Protein AF-A0A7Y1UTN3-F1 (afdb_monomer_lite)

Structure (mmCIF, N/CA/C/O backbone):
data_AF-A0A7Y1UTN3-F1
#
_entry.id   AF-A0A7Y1UTN3-F1
#
loop_
_atom_site.group_PDB
_atom_site.id
_atom_site.type_symbol
_atom_site.label_atom_id
_atom_site.label_alt_id
_atom_site.label_comp_id
_atom_site.label_asym_id
_atom_site.label_entity_id
_atom_site.label_seq_id
_atom_site.pdbx_PDB_ins_code
_atom_site.Cartn_x
_atom_site.Cartn_y
_atom_site.Cartn_z
_atom_site.occupancy
_atom_site.B_iso_or_equiv
_atom_site.auth_seq_id
_atom_site.auth_comp_id
_atom_site.auth_asym_id
_atom_site.auth_atom_id
_atom_site.pdbx_PDB_model_num
ATOM 1 N N . MET A 1 1 ? -15.215 -10.730 13.801 1.00 70.44 1 MET A N 1
ATOM 2 C CA . MET A 1 1 ? -13.842 -10.948 13.269 1.00 70.44 1 MET A CA 1
ATOM 3 C C . MET A 1 1 ? -13.742 -11.908 12.070 1.00 70.44 1 MET A C 1
ATOM 5 O O . MET A 1 1 ? -12.825 -11.735 11.275 1.00 70.44 1 MET A O 1
ATOM 9 N N . ARG A 1 2 ? -14.644 -12.888 11.881 1.00 82.31 2 ARG A N 1
ATOM 10 C CA . ARG A 1 2 ? -14.572 -13.862 10.765 1.00 82.31 2 ARG A CA 1
ATOM 11 C C . ARG A 1 2 ? -14.615 -13.210 9.370 1.00 82.31 2 ARG A C 1
ATOM 13 O O . ARG A 1 2 ? -13.798 -13.558 8.529 1.00 82.31 2 ARG A O 1
ATOM 20 N N . LEU A 1 3 ? -15.478 -12.208 9.169 1.00 85.25 3 LEU A N 1
ATOM 21 C CA . LEU A 1 3 ? -15.631 -11.502 7.887 1.00 85.25 3 LEU A CA 1
ATOM 22 C C . LEU A 1 3 ? -14.352 -10.770 7.440 1.00 85.25 3 LEU A C 1
ATOM 24 O O . LEU A 1 3 ? -13.923 -10.927 6.303 1.00 85.25 3 LEU A O 1
ATOM 28 N N . ALA A 1 4 ? -13.690 -10.048 8.350 1.00 83.69 4 ALA A N 1
ATOM 29 C CA . ALA A 1 4 ? -12.435 -9.350 8.055 1.00 83.69 4 ALA A CA 1
ATOM 30 C C . ALA A 1 4 ? -11.300 -10.319 7.677 1.00 83.69 4 ALA A C 1
ATOM 32 O O . ALA A 1 4 ? -10.485 -10.022 6.806 1.00 83.69 4 ALA A O 1
ATOM 33 N N . ARG A 1 5 ? -11.256 -11.503 8.308 1.00 86.38 5 ARG A N 1
ATOM 34 C CA . ARG A 1 5 ? -10.284 -12.549 7.961 1.00 86.38 5 ARG A CA 1
ATOM 35 C C . ARG A 1 5 ? -10.567 -13.129 6.575 1.00 86.38 5 ARG A C 1
ATOM 37 O O . ARG A 1 5 ? -9.631 -13.268 5.800 1.00 86.38 5 ARG A O 1
ATOM 44 N N . VAL A 1 6 ? -11.829 -13.433 6.268 1.00 90.50 6 VAL A N 1
ATOM 45 C CA . VAL A 1 6 ? -12.231 -13.956 4.951 1.00 90.50 6 VAL A CA 1
ATOM 46 C C . VAL A 1 6 ? -11.917 -12.940 3.857 1.00 90.50 6 VAL A C 1
ATOM 48 O O . VAL A 1 6 ? -11.192 -13.283 2.938 1.00 90.50 6 VAL A O 1
ATOM 51 N N . SER A 1 7 ? -12.346 -11.682 4.008 1.00 88.75 7 SER A N 1
ATOM 52 C CA . SER A 1 7 ? -12.046 -10.606 3.051 1.00 88.75 7 SER A CA 1
ATOM 53 C C . SER A 1 7 ? -10.543 -10.476 2.785 1.00 88.75 7 SER A C 1
ATOM 55 O O . SER A 1 7 ? -10.122 -10.454 1.632 1.00 88.75 7 SER A O 1
ATOM 57 N N . ARG A 1 8 ? -9.717 -10.482 3.839 1.00 90.88 8 ARG A N 1
ATOM 58 C CA . ARG A 1 8 ? -8.258 -10.415 3.701 1.00 90.88 8 ARG A CA 1
ATOM 59 C C . ARG A 1 8 ? -7.687 -11.613 2.942 1.00 90.88 8 ARG A C 1
ATOM 61 O O . ARG A 1 8 ? -6.848 -11.422 2.071 1.00 90.88 8 ARG A O 1
ATOM 68 N N . LEU A 1 9 ? -8.128 -12.828 3.264 1.00 93.69 9 LEU A N 1
ATOM 69 C CA . LEU A 1 9 ? -7.685 -14.037 2.565 1.00 93.69 9 LEU A CA 1
ATOM 70 C C . LEU A 1 9 ? -8.131 -14.041 1.103 1.00 93.69 9 LEU A C 1
ATOM 72 O O . LEU A 1 9 ? -7.347 -14.433 0.248 1.00 93.69 9 LEU A O 1
ATOM 76 N N . THR A 1 10 ? -9.342 -13.566 0.808 1.00 94.19 10 THR A N 1
ATOM 77 C CA . THR A 1 10 ? -9.838 -13.429 -0.564 1.00 94.19 10 THR A CA 1
ATOM 78 C C . THR A 1 10 ? -8.975 -12.457 -1.358 1.00 94.19 10 THR A C 1
ATOM 80 O O . THR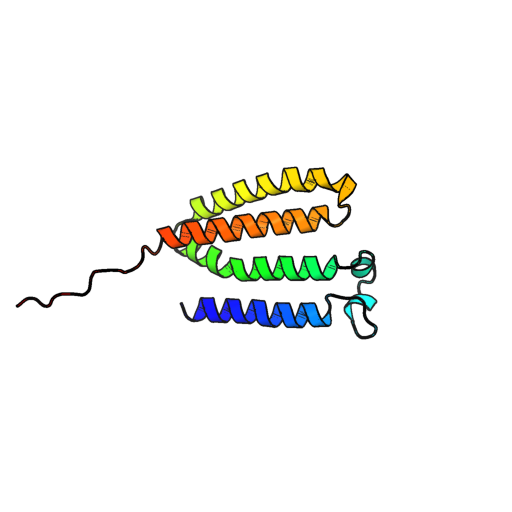 A 1 10 ? -8.533 -12.823 -2.437 1.00 94.19 10 THR A O 1
ATOM 83 N N . VAL A 1 11 ? -8.678 -11.271 -0.812 1.00 93.88 11 VAL A N 1
ATOM 84 C CA . VAL A 1 11 ? -7.826 -10.266 -1.476 1.00 93.88 11 VAL A CA 1
ATOM 85 C C . VAL A 1 11 ? -6.405 -10.785 -1.694 1.00 93.88 11 VAL A C 1
ATOM 87 O O . VAL A 1 11 ? -5.852 -10.605 -2.774 1.00 93.88 11 VAL A O 1
ATOM 90 N N . ILE A 1 12 ? -5.811 -11.449 -0.697 1.00 94.12 12 ILE A N 1
ATOM 91 C CA . ILE A 1 12 ? -4.473 -12.041 -0.846 1.00 94.12 12 ILE A CA 1
ATOM 92 C C . ILE A 1 12 ? -4.504 -13.152 -1.895 1.00 94.12 12 ILE A C 1
ATOM 94 O O . ILE A 1 12 ? -3.654 -13.177 -2.774 1.00 94.12 12 ILE A O 1
ATOM 98 N N . GLY A 1 13 ? -5.475 -14.063 -1.817 1.00 96.06 13 GLY A N 1
ATOM 99 C CA . GLY A 1 13 ? -5.580 -15.199 -2.726 1.00 96.06 13 GLY A CA 1
ATOM 100 C C . GLY A 1 13 ? -5.783 -14.760 -4.173 1.00 96.06 13 GLY A C 1
ATOM 101 O O . GLY A 1 13 ? -5.026 -15.177 -5.046 1.00 96.06 13 GLY A O 1
ATOM 102 N N . SER A 1 14 ? -6.749 -13.873 -4.426 1.00 96.12 14 SER A N 1
ATOM 103 C CA . SER A 1 14 ? -6.977 -13.326 -5.767 1.00 96.12 14 SER A CA 1
ATOM 104 C C . SER A 1 14 ? -5.789 -12.498 -6.247 1.00 96.12 14 SER A C 1
ATOM 106 O O . SER A 1 14 ? -5.394 -12.624 -7.400 1.00 96.12 14 SER A O 1
ATOM 108 N N . GLY A 1 15 ? -5.175 -11.714 -5.362 1.00 95.31 15 GLY A N 1
ATOM 109 C CA . GLY A 1 15 ? -3.990 -10.918 -5.656 1.00 95.31 15 GLY A CA 1
ATOM 110 C C . GLY A 1 15 ? -2.776 -11.753 -6.053 1.00 95.31 15 GLY A C 1
ATOM 111 O O . GLY A 1 15 ? -2.125 -11.443 -7.042 1.00 95.31 15 GLY A O 1
ATOM 112 N N . VAL A 1 16 ? -2.491 -12.833 -5.320 1.00 95.69 16 VAL A N 1
ATOM 113 C CA . VAL A 1 16 ? -1.386 -13.759 -5.617 1.00 95.69 16 VAL A CA 1
ATOM 114 C C . VAL A 1 16 ? -1.636 -14.498 -6.926 1.00 95.69 16 VAL A C 1
ATOM 116 O O . VAL A 1 16 ? -0.728 -14.582 -7.747 1.00 95.69 16 VAL A O 1
ATOM 119 N N . LEU A 1 17 ? -2.858 -14.992 -7.149 1.00 95.94 17 LEU A N 1
ATOM 120 C CA . LEU A 1 17 ? -3.221 -15.643 -8.411 1.00 95.94 17 LEU A CA 1
ATOM 121 C C . LEU A 1 17 ? -3.097 -14.675 -9.591 1.00 95.94 17 LEU A C 1
ATOM 123 O O . LEU A 1 17 ? -2.534 -15.035 -10.622 1.00 95.94 17 LEU A O 1
ATOM 127 N N . PHE A 1 18 ? -3.569 -13.437 -9.426 1.00 95.75 18 PHE A N 1
ATOM 128 C CA . PHE A 1 18 ? -3.456 -12.409 -10.451 1.00 95.75 18 PHE A CA 1
ATOM 129 C C . PHE A 1 18 ? -1.994 -12.047 -10.718 1.00 95.75 18 PHE A C 1
ATOM 131 O O . PHE A 1 18 ? -1.583 -12.051 -11.867 1.00 95.75 18 PHE A O 1
ATOM 138 N N . LEU A 1 19 ? -1.183 -11.830 -9.680 1.00 94.94 19 LEU A N 1
ATOM 139 C CA . LEU A 1 19 ? 0.248 -11.543 -9.810 1.00 94.94 19 LEU A CA 1
ATOM 140 C C . LEU A 1 19 ? 1.010 -12.688 -10.485 1.00 94.94 19 LEU A C 1
ATOM 142 O O . LEU A 1 19 ? 1.864 -12.431 -11.326 1.00 94.94 19 LEU A O 1
ATOM 146 N N . ALA A 1 20 ? 0.704 -13.943 -10.155 1.00 93.69 20 ALA A N 1
ATOM 147 C CA . ALA A 1 20 ? 1.320 -15.094 -10.809 1.00 93.69 20 ALA A CA 1
ATOM 148 C C . ALA A 1 20 ? 0.962 -15.163 -12.303 1.00 93.69 20 ALA A C 1
ATOM 150 O O . ALA A 1 20 ? 1.795 -15.553 -13.115 1.00 93.69 20 ALA A O 1
ATOM 151 N N . TRP A 1 21 ? -0.260 -14.760 -12.664 1.00 94.56 21 TRP A N 1
ATOM 152 C CA . TRP A 1 21 ? -0.736 -14.787 -14.045 1.00 94.56 21 TRP A CA 1
ATOM 153 C C . TRP A 1 21 ? -0.255 -13.591 -14.876 1.00 94.56 21 TRP A C 1
ATOM 155 O O . TRP A 1 21 ? 0.144 -13.764 -16.022 1.00 94.56 21 TRP A O 1
ATOM 165 N N . THR A 1 22 ? -0.296 -12.376 -14.326 1.00 95.25 22 THR A N 1
ATOM 166 C CA . THR A 1 22 ? -0.073 -11.123 -15.070 1.00 95.25 22 THR A CA 1
ATOM 167 C C . THR A 1 22 ? 1.162 -10.346 -14.628 1.00 95.25 22 THR A C 1
ATOM 169 O O . THR A 1 22 ? 1.515 -9.363 -15.262 1.00 95.25 22 THR A O 1
ATOM 172 N N . GLY A 1 23 ? 1.849 -10.744 -13.557 1.00 91.88 23 GLY A N 1
ATOM 173 C CA . GLY A 1 23 ? 2.946 -9.954 -12.989 1.00 91.88 23 GLY A CA 1
ATOM 174 C C . GLY A 1 23 ? 4.193 -9.864 -13.871 1.00 91.88 23 GLY A C 1
ATOM 175 O O . GLY A 1 23 ? 4.975 -8.926 -13.716 1.00 91.88 23 GLY A O 1
ATOM 176 N N . PHE A 1 24 ? 4.371 -10.812 -14.793 1.00 92.69 24 PHE A N 1
ATOM 177 C CA . PHE A 1 24 ? 5.566 -10.951 -15.622 1.00 92.69 24 PHE A CA 1
ATOM 178 C C . PHE A 1 24 ? 5.218 -11.006 -17.106 1.00 92.69 24 PHE A C 1
ATOM 180 O O . PHE A 1 24 ? 4.114 -11.404 -17.484 1.00 92.69 24 PHE A O 1
ATOM 187 N N . ASP A 1 25 ? 6.179 -10.628 -17.941 1.00 91.81 25 ASP A N 1
ATOM 188 C CA . ASP A 1 25 ? 6.066 -10.782 -19.385 1.00 91.81 25 ASP A CA 1
ATOM 189 C C . ASP A 1 25 ? 6.355 -12.238 -19.772 1.00 91.81 25 ASP A C 1
ATOM 191 O O . ASP A 1 25 ? 7.474 -12.735 -19.631 1.00 91.81 25 ASP A O 1
ATOM 195 N N . TRP A 1 26 ? 5.314 -12.954 -20.187 1.00 91.75 26 TRP A N 1
ATOM 196 C CA . TRP A 1 26 ? 5.403 -14.320 -20.689 1.00 91.75 26 TRP A CA 1
ATOM 197 C C . TRP A 1 26 ? 4.356 -14.528 -21.783 1.00 91.75 26 TRP A C 1
ATOM 199 O O . TRP A 1 26 ? 3.324 -13.859 -21.814 1.00 91.75 26 TRP A O 1
ATOM 209 N N . ALA A 1 27 ? 4.603 -15.488 -22.676 1.00 90.88 27 ALA A N 1
ATOM 210 C CA . ALA A 1 27 ? 3.882 -15.609 -23.946 1.00 90.88 27 ALA A CA 1
ATOM 211 C C . ALA A 1 27 ? 2.346 -15.719 -23.832 1.00 90.88 27 ALA A C 1
ATOM 213 O O . ALA A 1 27 ? 1.640 -15.277 -24.734 1.00 90.88 27 ALA A O 1
ATOM 214 N N . GLY A 1 28 ? 1.819 -16.293 -22.747 1.00 91.81 28 GLY A N 1
ATOM 215 C CA . GLY A 1 28 ? 0.376 -16.433 -22.523 1.00 91.81 28 GLY A CA 1
ATOM 216 C C . GLY A 1 28 ? -0.233 -15.380 -21.594 1.00 91.81 28 GLY A C 1
ATOM 217 O O . GLY A 1 28 ? -1.399 -15.521 -21.226 1.00 91.81 28 GLY A O 1
ATOM 218 N N . ASN A 1 29 ? 0.508 -14.336 -21.212 1.00 92.94 29 ASN A N 1
ATOM 219 C CA . ASN A 1 29 ? -0.040 -13.219 -20.451 1.00 92.94 29 ASN A CA 1
ATOM 220 C C . ASN A 1 29 ? -0.874 -12.311 -21.375 1.00 92.94 29 ASN A C 1
ATOM 222 O O . ASN A 1 29 ? -0.294 -11.556 -22.156 1.00 92.94 29 ASN A O 1
ATOM 226 N N . PRO A 1 30 ? -2.216 -12.283 -21.270 1.00 92.31 30 PRO A N 1
ATOM 227 C CA . PRO A 1 30 ? -3.035 -11.433 -22.136 1.00 92.31 30 PRO A CA 1
ATOM 228 C C . PRO A 1 30 ? -2.765 -9.938 -21.915 1.00 92.31 30 PRO A C 1
ATOM 230 O O . PRO A 1 30 ? -2.922 -9.132 -22.830 1.00 92.31 30 PRO A O 1
ATOM 233 N N . MET A 1 31 ? -2.331 -9.548 -20.713 1.00 93.06 31 MET A N 1
ATOM 234 C CA . MET A 1 31 ? -2.060 -8.149 -20.394 1.00 93.06 31 MET A CA 1
ATOM 235 C C . MET A 1 31 ? -0.790 -7.636 -21.074 1.00 93.06 31 MET A C 1
ATOM 237 O O . MET A 1 31 ? -0.741 -6.453 -21.393 1.00 93.06 31 MET A O 1
ATOM 241 N N . ALA A 1 32 ? 0.189 -8.502 -21.356 1.00 92.50 32 ALA A N 1
ATOM 242 C CA . ALA A 1 32 ? 1.378 -8.122 -22.122 1.00 92.50 32 ALA A CA 1
ATOM 243 C C . ALA A 1 32 ? 1.030 -7.729 -23.570 1.00 92.50 32 ALA A C 1
ATOM 245 O O . ALA A 1 32 ? 1.697 -6.894 -24.169 1.00 92.50 32 ALA A O 1
ATOM 246 N N . TRP A 1 33 ? -0.066 -8.272 -24.109 1.00 91.81 33 TRP A N 1
ATOM 247 C CA . TRP A 1 33 ? -0.540 -7.982 -25.463 1.00 91.81 33 TRP A CA 1
ATOM 248 C C . TRP A 1 33 ? -1.445 -6.748 -25.498 1.00 91.81 33 TRP A C 1
ATOM 250 O O . TRP A 1 33 ? -1.397 -5.966 -26.443 1.00 91.81 33 TRP A O 1
ATOM 260 N N . LEU A 1 34 ? -2.280 -6.572 -24.469 1.00 94.12 34 LEU A N 1
ATOM 261 C CA . LEU A 1 34 ? -3.209 -5.445 -24.367 1.00 94.12 34 LEU A CA 1
ATOM 262 C C . LEU A 1 34 ? -2.520 -4.145 -23.937 1.00 94.12 34 LEU A C 1
ATOM 264 O O . LEU A 1 34 ? -2.906 -3.070 -24.389 1.00 94.12 34 LEU A O 1
ATOM 268 N N . VAL A 1 35 ? -1.534 -4.237 -23.043 1.00 93.31 35 VAL A N 1
ATOM 269 C CA . VAL A 1 35 ? -0.838 -3.084 -22.455 1.00 93.31 35 VAL A CA 1
ATOM 270 C C . VAL A 1 35 ? 0.673 -3.351 -22.429 1.00 93.31 35 VAL A C 1
ATOM 272 O O . VAL A 1 35 ? 1.259 -3.486 -21.353 1.00 93.31 35 VAL A O 1
ATOM 275 N N . PRO A 1 36 ? 1.331 -3.435 -23.598 1.00 91.56 36 PRO A N 1
ATOM 276 C CA . PRO A 1 36 ? 2.752 -3.786 -23.686 1.00 91.56 36 PRO A CA 1
ATOM 277 C C . PRO A 1 36 ? 3.652 -2.801 -22.926 1.00 91.56 36 PRO A C 1
ATOM 279 O O . PRO A 1 36 ? 4.605 -3.210 -22.266 1.00 91.56 36 PRO A O 1
ATOM 282 N N . GLU A 1 37 ? 3.297 -1.514 -22.913 1.00 92.06 37 GLU A N 1
ATOM 283 C CA . GLU A 1 37 ? 4.043 -0.471 -22.195 1.00 92.06 37 GLU A CA 1
ATOM 284 C C . GLU A 1 37 ? 4.154 -0.728 -20.685 1.00 92.06 37 GLU A C 1
ATOM 286 O O . GLU A 1 37 ? 5.139 -0.331 -20.065 1.00 92.06 37 GLU A O 1
ATOM 291 N N . ALA A 1 38 ? 3.201 -1.447 -20.078 1.00 89.00 38 ALA A N 1
ATOM 292 C CA . ALA A 1 38 ? 3.265 -1.800 -18.657 1.00 89.00 38 ALA A CA 1
ATOM 293 C C . ALA A 1 38 ? 4.388 -2.809 -18.336 1.00 89.00 38 ALA A C 1
ATOM 295 O O . ALA A 1 38 ? 4.788 -2.953 -17.177 1.00 89.00 38 ALA A O 1
ATOM 296 N N . TYR A 1 39 ? 4.909 -3.496 -19.355 1.00 93.31 39 TYR A N 1
ATOM 297 C CA . TYR A 1 39 ? 5.970 -4.499 -19.245 1.00 93.31 39 TYR A CA 1
ATOM 298 C C . TYR A 1 39 ? 7.320 -3.995 -19.764 1.00 93.31 39 TYR A C 1
ATOM 300 O O . TYR A 1 39 ? 8.314 -4.705 -19.638 1.00 93.31 39 TYR A O 1
ATOM 308 N N . SER A 1 40 ? 7.380 -2.755 -20.266 1.00 94.06 40 SER A N 1
ATOM 309 C CA . SER A 1 40 ? 8.632 -2.105 -20.684 1.00 94.06 40 SER A CA 1
ATOM 310 C C . SER A 1 40 ? 9.651 -2.001 -19.541 1.00 94.06 40 SER A C 1
ATOM 312 O O . SER A 1 40 ? 10.857 -2.095 -19.762 1.00 94.06 40 SER A O 1
ATOM 314 N N . VAL A 1 41 ? 9.164 -1.868 -18.302 1.00 93.75 41 VAL A N 1
ATOM 315 C CA . VAL A 1 41 ? 9.979 -1.820 -17.086 1.00 93.75 41 VAL A CA 1
ATOM 316 C C . VAL A 1 41 ? 9.833 -3.134 -16.320 1.00 93.75 41 VAL A C 1
ATOM 318 O O . VAL A 1 41 ? 8.799 -3.420 -15.707 1.00 93.75 41 VAL A O 1
ATOM 321 N N . ALA A 1 42 ? 10.897 -3.935 -16.336 1.00 92.69 42 ALA A N 1
ATOM 322 C CA . ALA A 1 42 ? 10.909 -5.285 -15.782 1.00 92.69 42 ALA A CA 1
ATOM 323 C C . ALA A 1 42 ? 10.545 -5.313 -14.289 1.00 92.69 42 ALA A C 1
ATOM 325 O O . ALA A 1 42 ? 11.330 -4.880 -13.455 1.00 92.69 42 ALA A O 1
ATOM 326 N N . GLY A 1 43 ? 9.382 -5.877 -13.947 1.00 92.50 43 GLY A N 1
ATOM 327 C CA . GLY A 1 43 ? 8.918 -6.037 -12.562 1.00 92.50 43 GLY A CA 1
ATOM 328 C C . GLY A 1 43 ? 8.045 -4.896 -12.024 1.00 92.50 43 GLY A C 1
ATOM 329 O O . GLY A 1 43 ? 7.443 -5.054 -10.958 1.00 92.50 43 GLY A O 1
ATOM 330 N N . LEU A 1 44 ? 7.885 -3.790 -12.761 1.00 93.94 44 LEU A N 1
ATOM 331 C CA . LEU A 1 44 ? 7.033 -2.666 -12.348 1.00 93.94 44 LEU A CA 1
ATOM 332 C C . LEU A 1 44 ? 5.562 -3.085 -12.213 1.00 93.94 44 LEU A C 1
ATOM 334 O O . LEU A 1 44 ? 4.900 -2.724 -11.237 1.00 93.94 44 LEU A O 1
ATOM 338 N N . THR A 1 45 ? 5.064 -3.902 -13.145 1.00 95.75 45 THR A N 1
ATOM 339 C CA . THR A 1 45 ? 3.699 -4.450 -13.090 1.00 95.75 45 THR A CA 1
ATOM 340 C C . THR A 1 45 ? 3.496 -5.332 -11.856 1.00 95.75 45 THR A C 1
ATOM 342 O O . THR A 1 45 ? 2.550 -5.110 -11.099 1.00 95.75 45 THR A O 1
ATOM 345 N N . ALA A 1 46 ? 4.411 -6.268 -11.577 1.00 95.81 46 ALA A N 1
ATOM 346 C CA . ALA A 1 46 ? 4.346 -7.101 -10.374 1.00 95.81 46 ALA A CA 1
ATOM 347 C C . ALA A 1 46 ? 4.332 -6.258 -9.086 1.00 95.81 46 ALA A C 1
ATOM 349 O O . ALA A 1 46 ? 3.496 -6.484 -8.207 1.00 95.81 46 ALA A O 1
ATOM 350 N N . LEU A 1 47 ? 5.206 -5.249 -8.989 1.00 96.19 47 LEU A N 1
ATOM 351 C CA . LEU A 1 47 ? 5.264 -4.350 -7.834 1.00 96.19 47 LEU A CA 1
ATOM 352 C C . LEU A 1 47 ? 3.980 -3.523 -7.683 1.00 96.19 47 LEU A C 1
ATOM 354 O O . LEU A 1 47 ? 3.496 -3.314 -6.568 1.00 96.19 47 LEU A O 1
ATOM 358 N N . THR A 1 48 ? 3.404 -3.081 -8.798 1.00 95.81 48 THR A N 1
ATOM 359 C CA . THR A 1 48 ? 2.134 -2.350 -8.828 1.00 95.81 48 THR A CA 1
ATOM 360 C C . THR A 1 48 ? 1.002 -3.219 -8.292 1.00 95.81 48 THR A C 1
ATOM 362 O O . THR A 1 48 ? 0.310 -2.818 -7.356 1.00 95.81 48 THR A O 1
ATOM 365 N N . ILE A 1 49 ? 0.858 -4.442 -8.815 1.00 96.19 49 ILE A N 1
ATOM 366 C CA . ILE A 1 49 ? -0.149 -5.407 -8.352 1.00 96.19 49 ILE A CA 1
ATOM 367 C C . ILE A 1 49 ? 0.025 -5.667 -6.855 1.00 96.19 49 ILE A C 1
ATOM 369 O O . ILE A 1 49 ? -0.933 -5.545 -6.093 1.00 96.19 49 ILE A O 1
ATOM 373 N N . PHE A 1 50 ? 1.250 -5.962 -6.416 1.00 96.44 50 PHE A N 1
ATOM 374 C CA . PHE A 1 50 ? 1.564 -6.186 -5.006 1.00 96.44 50 PHE A CA 1
ATOM 375 C C . PHE A 1 50 ? 1.153 -4.998 -4.125 1.00 96.44 50 PHE A C 1
ATOM 377 O O . PHE A 1 50 ? 0.523 -5.177 -3.079 1.00 96.44 50 PHE A O 1
ATOM 384 N N . THR A 1 51 ? 1.438 -3.778 -4.578 1.00 96.25 51 THR A N 1
ATOM 385 C CA . THR A 1 51 ? 1.044 -2.552 -3.881 1.00 96.25 51 THR A CA 1
ATOM 386 C C . THR A 1 51 ? -0.478 -2.456 -3.758 1.00 96.25 51 THR A C 1
ATOM 388 O O . THR A 1 51 ? -0.988 -2.246 -2.659 1.00 96.25 51 THR A O 1
ATOM 391 N N . PHE A 1 52 ? -1.237 -2.695 -4.828 1.00 94.56 52 PHE A N 1
ATOM 392 C CA . PHE A 1 52 ? -2.704 -2.665 -4.760 1.00 94.56 52 PHE A CA 1
ATOM 393 C C . PHE A 1 52 ? -3.298 -3.769 -3.876 1.00 94.56 52 PHE A C 1
ATOM 395 O O . PH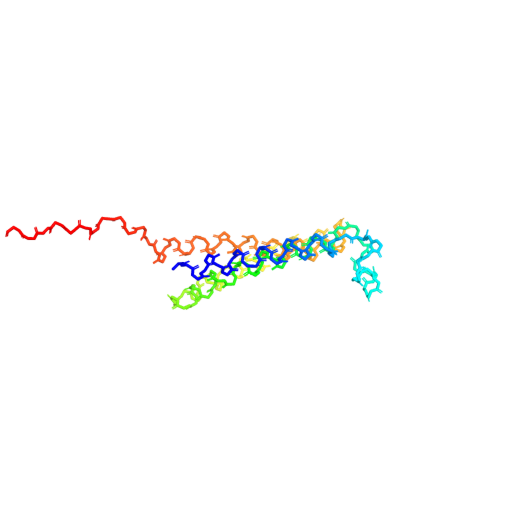E A 1 52 ? -4.291 -3.525 -3.187 1.00 94.56 52 PHE A O 1
ATOM 402 N N . VAL A 1 53 ? -2.673 -4.948 -3.812 1.00 95.06 53 VAL A N 1
ATOM 403 C CA . VAL A 1 53 ? -3.072 -6.012 -2.876 1.00 95.06 53 VAL A CA 1
ATOM 404 C C . VAL A 1 53 ? -2.925 -5.540 -1.429 1.00 95.06 53 VAL A C 1
ATOM 406 O O . VAL A 1 53 ? -3.857 -5.712 -0.638 1.00 95.06 53 VAL A O 1
ATOM 409 N N . ILE A 1 54 ? -1.815 -4.875 -1.087 1.00 94.12 54 ILE A N 1
ATOM 410 C CA . ILE A 1 54 ? -1.635 -4.264 0.240 1.00 94.12 54 ILE A CA 1
ATOM 411 C C . ILE A 1 54 ? -2.775 -3.282 0.529 1.00 94.12 54 ILE A C 1
ATOM 413 O O . ILE A 1 54 ? -3.387 -3.358 1.593 1.00 94.12 54 ILE A O 1
ATOM 417 N N . PHE A 1 55 ? -3.121 -2.400 -0.409 1.00 93.94 55 PHE A N 1
ATOM 418 C CA . PHE A 1 55 ? -4.205 -1.431 -0.205 1.00 93.94 55 PHE A CA 1
ATOM 419 C C . PHE A 1 55 ? -5.563 -2.106 -0.008 1.00 93.94 55 PHE A C 1
ATOM 421 O O . PHE A 1 55 ? -6.299 -1.740 0.911 1.00 93.94 55 PHE A O 1
ATOM 428 N N . GLY A 1 56 ? -5.871 -3.135 -0.799 1.00 92.88 56 GLY A N 1
ATOM 429 C CA . GLY A 1 56 ? -7.087 -3.928 -0.629 1.00 92.88 56 GLY A CA 1
ATOM 430 C C . GLY A 1 56 ? -7.175 -4.572 0.758 1.00 92.88 56 GLY A C 1
ATOM 431 O O . GLY A 1 56 ? -8.239 -4.580 1.377 1.00 92.88 56 GLY A O 1
ATOM 432 N N . MET A 1 57 ? -6.051 -5.045 1.310 1.00 93.44 57 MET A N 1
ATOM 433 C CA . MET A 1 57 ? -6.007 -5.600 2.670 1.00 93.44 57 MET A CA 1
ATOM 434 C C . MET A 1 57 ? -6.276 -4.555 3.760 1.00 93.44 57 MET A C 1
ATOM 436 O O . MET A 1 57 ? -6.798 -4.902 4.826 1.00 93.44 57 MET A O 1
ATOM 440 N N . LEU A 1 58 ? -5.901 -3.298 3.516 1.00 94.25 58 LEU A N 1
ATOM 441 C CA . LEU A 1 58 ? -6.048 -2.193 4.464 1.00 94.25 58 LEU A CA 1
ATOM 442 C C . LEU A 1 58 ? -7.464 -1.619 4.504 1.00 94.25 58 LEU A C 1
ATOM 444 O O . LEU A 1 58 ? -7.845 -1.050 5.527 1.00 94.25 58 LEU A O 1
ATOM 448 N N . PHE A 1 59 ? -8.259 -1.834 3.454 1.00 92.38 59 PHE A N 1
ATOM 449 C CA . PHE A 1 59 ? -9.640 -1.360 3.369 1.00 92.38 59 PHE A CA 1
ATOM 450 C C . PHE A 1 59 ? -10.483 -1.799 4.575 1.00 92.38 59 PHE A C 1
ATOM 452 O O . PHE A 1 59 ? -11.131 -0.981 5.220 1.00 92.38 59 PHE A O 1
ATOM 459 N N . SER A 1 60 ? -10.407 -3.077 4.968 1.00 91.44 60 SER A N 1
ATOM 460 C CA . SER A 1 60 ? -11.170 -3.570 6.125 1.00 91.44 60 SER A CA 1
ATOM 461 C C . SER A 1 60 ? -10.752 -2.926 7.451 1.00 91.44 60 SER A C 1
ATOM 463 O O . SER A 1 60 ? -11.576 -2.864 8.367 1.00 91.44 60 SER A O 1
ATOM 465 N N . ASP A 1 61 ? -9.486 -2.533 7.598 1.00 93.06 61 ASP A N 1
ATOM 466 C CA . ASP A 1 61 ? -8.986 -1.917 8.828 1.00 93.06 61 ASP A CA 1
ATOM 467 C C . ASP A 1 61 ? -9.414 -0.442 8.893 1.00 93.06 61 ASP A C 1
ATOM 469 O O . ASP A 1 61 ? -9.826 0.028 9.953 1.00 93.06 61 ASP A O 1
ATOM 473 N N . GLU A 1 62 ? -9.410 0.247 7.751 1.00 95.00 62 GLU A N 1
ATOM 474 C CA . GLU A 1 62 ? -9.954 1.597 7.595 1.00 95.00 62 GLU A CA 1
ATOM 475 C C . GLU A 1 62 ? -11.453 1.648 7.906 1.00 95.00 62 GLU A C 1
ATOM 477 O O . GLU A 1 62 ? -11.870 2.435 8.754 1.00 95.00 62 GLU A O 1
ATOM 482 N N . SER A 1 63 ? -12.262 0.770 7.299 1.00 93.81 63 SER A N 1
ATOM 483 C CA . SER A 1 63 ? -13.713 0.752 7.531 1.00 93.81 63 SER A CA 1
ATOM 484 C C . SER A 1 63 ? -14.068 0.505 9.000 1.00 93.81 63 SER A C 1
ATOM 486 O O . SER A 1 63 ? -15.045 1.059 9.492 1.00 93.81 63 SER A O 1
ATOM 488 N N . GLN A 1 64 ? -13.275 -0.295 9.724 1.00 92.62 64 GLN A N 1
ATOM 489 C CA . GLN A 1 64 ? -13.467 -0.504 11.166 1.00 92.62 64 GLN A CA 1
ATOM 490 C C . GLN A 1 64 ? -13.162 0.752 11.985 1.00 92.62 64 GLN A C 1
ATOM 492 O O . GLN A 1 64 ? -13.860 1.021 12.957 1.00 92.62 64 GLN A O 1
ATOM 497 N N . LEU A 1 65 ? -12.121 1.505 11.621 1.00 94.69 65 LEU A N 1
ATOM 498 C CA . LEU A 1 65 ? -11.766 2.742 12.318 1.00 94.69 65 LEU A CA 1
ATOM 499 C C . LEU A 1 65 ? -12.791 3.845 12.056 1.00 94.69 65 LEU A C 1
ATOM 501 O O . LEU A 1 65 ? -13.210 4.504 13.002 1.00 94.69 65 LEU A O 1
ATOM 505 N N . ILE A 1 66 ? -13.231 3.998 10.805 1.00 96.31 66 ILE A N 1
ATOM 506 C CA . ILE A 1 66 ? -14.294 4.943 10.440 1.00 96.31 66 ILE A CA 1
ATOM 507 C C . ILE A 1 66 ? -15.599 4.549 11.139 1.00 96.31 66 ILE A C 1
ATOM 509 O O . ILE A 1 66 ? -16.186 5.359 11.843 1.00 96.31 66 ILE A O 1
ATOM 513 N N . GLY A 1 67 ? -16.007 3.278 11.060 1.00 94.56 67 GLY A N 1
ATOM 514 C CA . GLY A 1 67 ? -17.200 2.790 11.762 1.00 94.56 67 GLY A CA 1
ATOM 515 C C . GLY A 1 67 ? -17.116 2.887 13.293 1.00 94.56 67 GLY A C 1
ATOM 516 O O . GLY A 1 67 ? -18.144 2.858 13.961 1.00 94.56 67 GLY A O 1
ATOM 517 N N . GLY A 1 68 ? -15.908 3.007 13.853 1.00 93.81 68 GLY A N 1
ATOM 518 C CA . GLY A 1 68 ? -15.653 3.222 15.278 1.00 93.81 68 GLY A CA 1
ATOM 519 C C . GLY A 1 68 ? -15.484 4.690 15.690 1.00 93.81 68 GLY A C 1
ATOM 520 O O . GLY A 1 68 ? -15.029 4.929 16.808 1.00 93.81 68 GLY A O 1
ATOM 521 N N . GLY A 1 69 ? -15.773 5.659 14.811 1.00 95.12 69 GLY A N 1
ATOM 522 C CA . GLY A 1 69 ? -15.656 7.094 15.109 1.00 95.12 69 GLY A CA 1
ATOM 523 C C . GLY A 1 69 ? -14.212 7.577 15.296 1.00 95.12 69 GLY A C 1
ATOM 524 O O . GLY A 1 69 ? -13.930 8.447 16.121 1.00 95.12 69 GLY A O 1
ATOM 525 N N . ARG A 1 70 ? -13.251 6.938 14.614 1.00 96.31 70 ARG A N 1
ATOM 526 C CA . ARG A 1 70 ? -11.811 7.257 14.683 1.00 96.31 70 ARG A CA 1
ATOM 527 C C . ARG A 1 70 ? -11.321 7.948 13.408 1.00 96.31 70 ARG A C 1
ATOM 529 O O . ARG A 1 70 ? -10.179 7.752 12.995 1.00 96.31 70 ARG A O 1
ATOM 536 N N . GLU A 1 71 ? -12.152 8.771 12.779 1.00 96.81 71 GLU A N 1
ATOM 537 C CA . GLU A 1 71 ? -11.857 9.456 11.513 1.00 96.81 71 GLU A CA 1
ATOM 538 C C . GLU A 1 71 ? -10.646 10.384 11.637 1.00 96.81 71 GLU A C 1
ATOM 540 O O . GLU A 1 71 ? -9.813 10.436 10.735 1.00 96.81 71 GLU A O 1
ATOM 545 N N . LEU A 1 72 ? -10.480 11.055 12.784 1.00 96.62 72 LEU A N 1
ATOM 546 C CA . LEU A 1 72 ? -9.299 11.884 13.051 1.00 96.62 72 LEU A CA 1
ATOM 547 C C . LEU A 1 72 ? -7.999 11.070 13.088 1.00 96.62 72 LEU A C 1
ATOM 549 O O . LEU A 1 72 ? -6.958 11.566 12.656 1.00 96.62 72 LEU A O 1
ATOM 553 N N . ASP A 1 73 ? -8.035 9.831 13.588 1.00 96.81 73 ASP A N 1
ATOM 554 C CA . ASP A 1 73 ? -6.863 8.951 13.565 1.00 96.81 73 ASP A CA 1
ATOM 555 C C . ASP A 1 73 ? -6.549 8.533 12.119 1.00 96.81 73 ASP A C 1
ATOM 557 O O . ASP A 1 73 ? -5.388 8.577 11.709 1.00 96.81 73 ASP A O 1
ATOM 561 N N . VAL A 1 74 ? -7.572 8.206 11.318 1.00 97.56 74 VAL A N 1
ATOM 562 C CA . VAL A 1 74 ? -7.416 7.893 9.884 1.00 97.56 74 VAL A CA 1
ATOM 563 C C . VAL A 1 74 ? -6.834 9.086 9.120 1.00 97.56 74 VAL A C 1
ATOM 565 O O . VAL A 1 74 ? -5.858 8.923 8.388 1.00 97.56 74 VAL A O 1
ATOM 568 N N . PHE A 1 75 ? -7.360 10.291 9.349 1.00 98.19 75 PHE A N 1
ATOM 569 C CA . PHE A 1 75 ? -6.867 11.523 8.735 1.00 98.19 75 PHE A CA 1
ATOM 570 C C . PHE A 1 75 ? -5.394 11.783 9.066 1.00 98.19 75 PHE A C 1
ATOM 572 O O . PHE A 1 75 ? -4.596 12.046 8.168 1.00 98.19 75 PHE A O 1
ATOM 579 N N . LYS A 1 76 ? -4.995 11.648 10.339 1.00 98.25 76 LYS A N 1
ATOM 580 C CA . LYS A 1 76 ? -3.589 11.803 10.750 1.00 98.25 76 LYS A CA 1
ATOM 581 C C . LYS A 1 76 ? -2.679 10.798 10.048 1.00 98.25 76 LYS A C 1
ATOM 583 O O . LYS A 1 76 ? -1.602 11.169 9.594 1.00 98.25 76 LYS A O 1
ATOM 588 N N . ILE A 1 77 ? -3.111 9.542 9.935 1.00 97.94 77 ILE A N 1
ATOM 589 C CA . ILE A 1 77 ? -2.355 8.498 9.230 1.00 97.94 77 ILE A CA 1
ATOM 590 C C . ILE A 1 77 ? -2.195 8.860 7.747 1.00 97.94 77 ILE A C 1
ATOM 592 O O . ILE A 1 77 ? -1.112 8.678 7.193 1.00 97.94 77 ILE A O 1
ATOM 596 N N . TYR A 1 78 ? -3.234 9.411 7.115 1.00 97.69 78 TYR A N 1
ATOM 597 C CA . TYR A 1 78 ? -3.180 9.848 5.715 1.00 97.69 78 TYR A CA 1
ATOM 598 C C . TYR A 1 78 ? -2.249 11.031 5.527 1.00 97.69 78 TYR A C 1
ATOM 600 O O . TYR A 1 78 ? -1.441 11.023 4.605 1.00 97.69 78 TYR A O 1
ATOM 608 N N . LEU A 1 79 ? -2.305 12.005 6.430 1.00 98.25 79 LEU A N 1
ATOM 609 C CA . LEU A 1 79 ? -1.414 13.153 6.397 1.00 98.25 79 LEU A CA 1
ATOM 610 C C . LEU A 1 79 ? 0.053 12.721 6.519 1.00 98.25 79 LEU A C 1
ATOM 612 O O . LEU A 1 79 ? 0.874 13.099 5.689 1.00 98.25 79 LEU A O 1
ATOM 616 N N . VAL A 1 80 ? 0.377 11.877 7.503 1.00 98.06 80 VAL A N 1
ATOM 617 C CA . VAL A 1 80 ? 1.741 11.345 7.675 1.00 98.06 80 VAL A CA 1
ATOM 618 C C . VAL A 1 80 ? 2.168 10.547 6.447 1.00 98.06 80 VAL A C 1
ATOM 620 O O . VAL A 1 80 ? 3.285 10.708 5.963 1.00 98.06 80 VAL A O 1
ATOM 623 N N . GLY A 1 81 ? 1.278 9.716 5.907 1.00 96.69 81 GLY A N 1
ATOM 624 C CA . GLY A 1 81 ? 1.566 8.957 4.702 1.00 96.69 81 GLY A CA 1
ATOM 625 C C . GLY A 1 81 ? 1.852 9.859 3.497 1.00 96.69 81 GLY A C 1
ATOM 626 O O . GLY A 1 81 ? 2.796 9.593 2.760 1.00 96.69 81 GLY A O 1
ATOM 627 N N . ALA A 1 82 ? 1.065 10.916 3.294 1.00 96.31 82 ALA A N 1
ATOM 628 C CA . ALA A 1 82 ? 1.271 11.868 2.205 1.00 96.31 82 ALA A CA 1
ATOM 629 C C . ALA A 1 82 ? 2.620 12.589 2.343 1.00 96.31 82 ALA A C 1
ATOM 631 O O . ALA A 1 82 ? 3.345 12.738 1.363 1.00 96.31 82 ALA A O 1
ATOM 632 N N . LEU A 1 83 ? 3.012 12.945 3.570 1.00 97.75 83 LEU A N 1
ATOM 633 C CA . LEU A 1 83 ? 4.331 13.519 3.843 1.00 97.75 83 LEU A CA 1
ATOM 634 C C . LEU A 1 83 ? 5.477 12.551 3.518 1.00 97.75 83 LEU A C 1
ATOM 636 O O . LEU A 1 83 ? 6.528 13.002 3.079 1.00 97.75 83 LEU A O 1
ATOM 640 N N . VAL A 1 84 ? 5.282 11.238 3.681 1.00 96.94 84 VAL A N 1
ATOM 641 C CA . VAL A 1 84 ? 6.274 10.212 3.301 1.00 96.94 84 VAL A CA 1
ATOM 642 C C . VAL A 1 84 ? 6.407 10.059 1.782 1.00 96.94 84 VAL A C 1
ATOM 644 O O . VAL A 1 84 ? 7.480 9.695 1.304 1.00 96.94 84 VAL A O 1
ATOM 647 N N . GLN A 1 85 ? 5.375 10.379 0.998 1.00 96.06 85 GLN A N 1
ATOM 648 C CA . GLN A 1 85 ? 5.474 10.315 -0.466 1.00 96.06 85 GLN A CA 1
ATOM 649 C C . GLN A 1 85 ? 6.447 11.359 -1.029 1.00 96.06 85 GLN A C 1
ATOM 651 O O . GLN A 1 85 ? 7.155 11.067 -1.988 1.00 96.06 85 GLN A O 1
ATOM 656 N N . ILE A 1 86 ? 6.527 12.543 -0.412 1.00 95.62 86 ILE A N 1
ATOM 657 C CA . ILE A 1 86 ? 7.382 13.657 -0.852 1.00 95.62 86 ILE A CA 1
ATOM 658 C C . ILE A 1 86 ? 8.869 13.256 -0.962 1.00 95.62 86 ILE A C 1
ATOM 660 O O . ILE A 1 86 ? 9.427 13.386 -2.051 1.00 95.62 86 ILE A O 1
ATOM 664 N N . PRO A 1 87 ? 9.542 12.741 0.090 1.00 96.81 87 PRO A N 1
ATOM 665 C CA . PRO A 1 87 ? 10.942 12.328 -0.010 1.00 96.81 87 PRO A CA 1
ATOM 666 C C . PRO A 1 87 ? 11.152 11.173 -0.994 1.00 96.81 87 PRO A C 1
ATOM 668 O O . PRO A 1 87 ? 12.190 11.122 -1.645 1.00 96.81 87 PRO A O 1
ATOM 671 N N . ILE A 1 88 ? 10.176 10.271 -1.155 1.00 95.81 88 ILE A N 1
ATOM 672 C CA . ILE A 1 88 ? 10.274 9.187 -2.142 1.00 95.81 88 ILE A CA 1
ATOM 673 C C . ILE A 1 88 ? 10.197 9.753 -3.564 1.00 95.81 88 ILE A C 1
ATOM 675 O O . ILE A 1 88 ? 10.970 9.338 -4.424 1.00 95.81 88 ILE A O 1
ATOM 679 N N . ALA A 1 89 ? 9.343 10.748 -3.811 1.00 93.00 89 ALA A N 1
ATOM 680 C CA . ALA A 1 89 ? 9.266 11.423 -5.104 1.00 93.00 89 ALA A CA 1
ATOM 681 C C . ALA A 1 89 ? 10.592 12.107 -5.482 1.00 93.00 89 ALA A C 1
ATOM 683 O O . ALA A 1 89 ? 10.987 12.068 -6.644 1.00 93.00 89 ALA A O 1
ATOM 684 N N . PHE A 1 90 ? 11.343 12.641 -4.512 1.00 96.38 90 PHE A N 1
ATOM 685 C CA . PHE A 1 90 ? 12.689 13.178 -4.761 1.00 96.38 90 PHE A CA 1
ATOM 686 C C . PHE A 1 90 ? 13.705 12.123 -5.227 1.00 96.38 90 PHE A C 1
ATOM 688 O O . P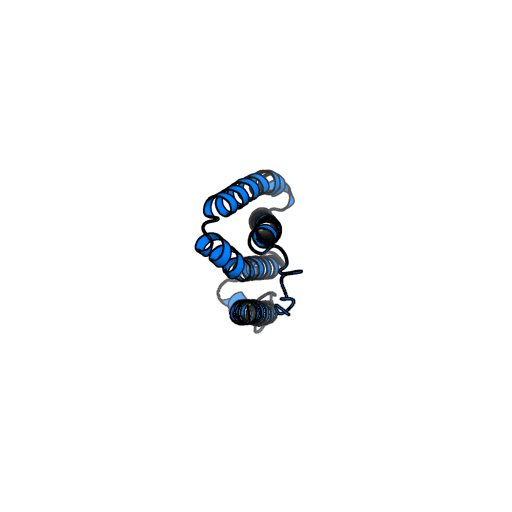HE A 1 90 ? 14.739 12.487 -5.782 1.00 96.38 90 PHE A O 1
ATOM 695 N N . THR A 1 91 ? 13.418 10.827 -5.065 1.00 96.31 91 THR A N 1
ATOM 696 C CA . THR A 1 91 ? 14.261 9.751 -5.612 1.00 96.31 91 THR A CA 1
ATOM 697 C C . THR A 1 91 ? 13.999 9.462 -7.091 1.00 96.31 91 THR A C 1
ATOM 699 O O . THR A 1 91 ? 14.729 8.665 -7.677 1.00 96.31 91 THR A O 1
ATOM 702 N N . ALA A 1 92 ? 13.009 10.115 -7.716 1.00 95.62 92 ALA A N 1
ATOM 703 C CA . ALA A 1 92 ? 12.636 9.893 -9.114 1.00 95.62 92 ALA A CA 1
ATOM 704 C C . ALA A 1 92 ? 13.774 10.011 -10.141 1.00 95.62 92 ALA A C 1
ATOM 706 O O . ALA A 1 92 ? 13.775 9.214 -11.074 1.00 95.62 92 ALA A O 1
ATOM 707 N N . PRO A 1 93 ? 14.779 10.896 -9.988 1.00 96.50 93 PRO A N 1
ATOM 708 C CA . PRO A 1 93 ? 15.919 10.921 -10.907 1.00 96.50 93 PRO A CA 1
ATOM 709 C C . PRO A 1 93 ? 16.746 9.626 -10.923 1.00 96.50 93 PRO A C 1
ATOM 711 O O . PRO A 1 93 ? 17.503 9.409 -11.859 1.00 96.50 93 PRO A O 1
ATOM 714 N N . VAL A 1 94 ? 16.635 8.792 -9.881 1.00 96.19 94 VAL A N 1
ATOM 715 C CA . VAL A 1 94 ? 17.375 7.527 -9.737 1.00 96.19 94 VAL A CA 1
ATOM 716 C C . VAL A 1 94 ? 16.462 6.319 -9.933 1.00 96.19 94 VAL A C 1
ATOM 718 O O . VAL A 1 94 ? 16.877 5.317 -10.503 1.00 96.19 94 VAL A O 1
ATOM 721 N N . THR A 1 95 ? 15.228 6.384 -9.428 1.00 93.12 95 THR A N 1
ATOM 722 C CA . THR A 1 95 ? 14.270 5.268 -9.469 1.00 93.12 95 THR A CA 1
ATOM 723 C C . THR A 1 95 ? 13.328 5.322 -10.673 1.00 93.12 95 THR A C 1
ATOM 725 O O . THR A 1 95 ? 12.612 4.355 -10.927 1.00 93.12 95 THR A O 1
ATOM 728 N N . GLU A 1 96 ? 13.332 6.420 -11.430 1.00 94.31 96 GLU A N 1
ATOM 729 C CA . GLU A 1 96 ? 12.540 6.613 -12.647 1.00 94.31 96 GLU A CA 1
ATOM 730 C C . GLU A 1 96 ? 11.052 6.273 -12.424 1.00 94.31 96 GLU A C 1
ATOM 732 O O . GLU A 1 96 ? 10.421 6.763 -11.481 1.00 94.31 96 GLU A O 1
ATOM 737 N N . SER A 1 97 ? 10.475 5.402 -13.259 1.00 93.19 97 SER A N 1
ATOM 738 C CA . SER A 1 97 ? 9.078 4.963 -13.180 1.00 93.19 97 SER A CA 1
ATOM 739 C C . SER A 1 97 ? 8.726 4.268 -11.858 1.00 93.19 97 SER A C 1
ATOM 741 O O . SER A 1 97 ? 7.556 4.255 -11.467 1.00 93.19 97 SER A O 1
ATOM 743 N N . TYR A 1 98 ? 9.711 3.729 -11.127 1.00 94.00 98 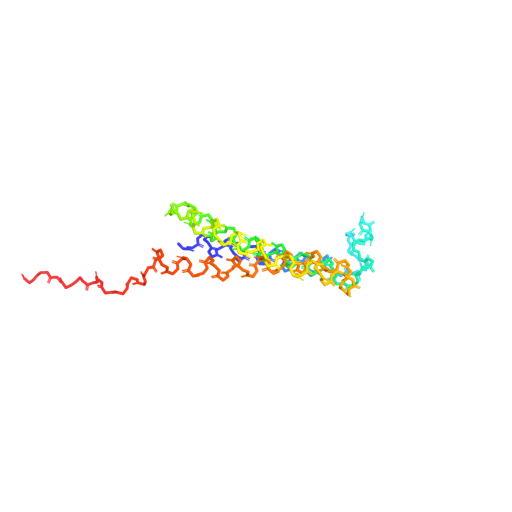TYR A N 1
ATOM 744 C CA . TYR A 1 98 ? 9.469 3.126 -9.815 1.00 94.00 98 TYR A CA 1
ATOM 745 C C . TYR A 1 98 ? 9.132 4.151 -8.740 1.00 94.00 98 TYR A C 1
ATOM 747 O O . TYR A 1 98 ? 8.458 3.788 -7.779 1.00 94.00 98 TYR A O 1
ATOM 755 N N . ALA A 1 99 ? 9.544 5.413 -8.879 1.00 95.94 99 ALA A N 1
ATOM 756 C CA . ALA A 1 99 ? 9.352 6.433 -7.848 1.00 95.94 99 ALA A CA 1
ATOM 757 C C . ALA A 1 99 ? 7.883 6.578 -7.440 1.00 95.94 99 ALA A C 1
ATOM 759 O O . ALA A 1 99 ? 7.554 6.647 -6.254 1.00 95.94 99 ALA A O 1
ATOM 760 N N . LEU A 1 100 ? 6.989 6.550 -8.434 1.00 94.44 100 LEU A N 1
ATOM 761 C CA . LEU A 1 100 ? 5.551 6.614 -8.218 1.00 94.44 100 LEU A CA 1
ATOM 762 C C . LEU A 1 100 ? 5.084 5.417 -7.390 1.00 94.44 100 LEU A C 1
ATOM 764 O O . LEU A 1 100 ? 4.518 5.600 -6.315 1.00 94.44 100 LEU A O 1
ATOM 768 N N . ILE A 1 101 ? 5.357 4.192 -7.839 1.00 96.06 101 ILE A N 1
ATOM 769 C CA . ILE A 1 101 ? 4.873 2.986 -7.155 1.00 96.06 101 ILE A CA 1
ATOM 770 C C . ILE A 1 101 ? 5.511 2.831 -5.772 1.00 96.06 101 ILE A C 1
ATOM 772 O O . ILE A 1 101 ? 4.817 2.476 -4.821 1.00 96.06 101 ILE A O 1
ATOM 776 N N . LEU A 1 102 ? 6.789 3.175 -5.616 1.00 96.38 102 LEU A N 1
ATOM 777 C CA . LEU A 1 102 ? 7.466 3.196 -4.320 1.00 96.38 102 LEU A CA 1
ATOM 778 C C . LEU A 1 102 ? 6.836 4.217 -3.368 1.00 96.38 102 LEU A C 1
ATOM 780 O O . LEU A 1 102 ? 6.689 3.921 -2.182 1.00 96.38 102 LEU A O 1
ATOM 784 N N . SER A 1 103 ? 6.412 5.384 -3.863 1.00 96.62 103 SER A N 1
ATOM 785 C CA . SER A 1 103 ? 5.727 6.379 -3.030 1.00 96.62 103 SER A CA 1
ATOM 786 C C . SER A 1 103 ? 4.378 5.848 -2.530 1.00 96.62 103 SER A C 1
ATOM 788 O O . SER A 1 103 ? 4.071 5.938 -1.338 1.00 96.62 103 SER A O 1
ATOM 790 N N . VAL A 1 104 ? 3.610 5.190 -3.405 1.00 96.25 104 VAL A N 1
ATOM 791 C CA . VAL A 1 104 ? 2.334 4.552 -3.054 1.00 96.25 104 VAL A CA 1
ATOM 792 C C . VAL A 1 104 ? 2.555 3.388 -2.085 1.00 96.25 104 VAL A C 1
ATOM 794 O O . VAL A 1 104 ? 1.810 3.239 -1.115 1.00 96.25 104 VAL A O 1
ATOM 797 N N . LEU A 1 105 ? 3.608 2.593 -2.278 1.00 96.44 105 LEU A N 1
ATOM 798 C CA . LEU A 1 105 ? 3.972 1.515 -1.364 1.00 96.44 105 LEU A CA 1
ATOM 799 C C . LEU A 1 105 ? 4.346 2.058 0.021 1.00 96.44 105 LEU A C 1
ATOM 801 O O . LEU A 1 105 ? 3.837 1.562 1.027 1.00 96.44 105 LEU A O 1
ATOM 805 N N . GLY A 1 106 ? 5.157 3.117 0.084 1.00 96.75 106 GLY A N 1
ATOM 806 C CA . GLY A 1 106 ? 5.488 3.821 1.325 1.00 96.75 106 GLY A CA 1
ATOM 807 C C . GLY A 1 106 ? 4.241 4.336 2.047 1.00 96.75 106 GLY A C 1
ATOM 808 O O . GLY A 1 106 ? 4.079 4.117 3.250 1.00 96.75 106 GLY A O 1
ATOM 809 N N . PHE A 1 107 ? 3.298 4.921 1.304 1.00 97.25 107 PHE A N 1
ATOM 810 C CA . PHE A 1 107 ? 1.988 5.315 1.828 1.00 97.25 107 PHE A CA 1
ATOM 811 C C . PHE A 1 107 ? 1.214 4.126 2.415 1.00 97.25 107 PHE A C 1
ATOM 813 O O . PHE A 1 107 ? 0.695 4.205 3.531 1.00 97.25 107 PHE A O 1
ATOM 820 N N . GLY A 1 108 ? 1.182 2.998 1.701 1.00 96.44 108 GLY A N 1
ATOM 821 C CA . GLY A 1 108 ? 0.568 1.753 2.163 1.00 96.44 108 GLY A CA 1
ATOM 822 C C . GLY A 1 108 ? 1.190 1.224 3.460 1.00 96.44 108 GLY A C 1
ATOM 823 O O . GLY A 1 108 ? 0.465 0.834 4.377 1.00 96.44 108 GLY A O 1
ATOM 824 N N . VAL A 1 109 ? 2.519 1.277 3.590 1.00 96.75 109 VAL A N 1
ATOM 825 C CA . VAL A 1 109 ? 3.237 0.868 4.811 1.00 96.75 109 VAL A CA 1
ATOM 826 C C . VAL A 1 109 ? 2.860 1.752 5.999 1.00 96.75 109 VAL A C 1
ATOM 828 O O . VAL A 1 109 ? 2.535 1.230 7.071 1.00 96.75 109 VAL A O 1
ATOM 831 N N . VAL A 1 110 ? 2.833 3.076 5.816 1.00 97.75 110 VAL A N 1
ATOM 832 C CA . VAL A 1 110 ? 2.408 4.017 6.868 1.00 97.75 110 VAL A CA 1
ATOM 833 C C . VAL A 1 110 ? 0.980 3.715 7.315 1.00 97.75 110 VAL A C 1
ATOM 835 O O . VAL A 1 110 ? 0.716 3.621 8.517 1.00 97.75 110 VAL A O 1
ATOM 838 N N . ARG A 1 111 ? 0.066 3.491 6.364 1.00 97.44 111 ARG A N 1
ATOM 839 C CA . ARG A 1 111 ? -1.321 3.112 6.661 1.00 97.44 111 ARG A CA 1
ATOM 840 C C . ARG A 1 111 ? -1.406 1.811 7.445 1.00 97.44 111 ARG A C 1
ATOM 842 O O . ARG A 1 111 ? -2.112 1.754 8.449 1.00 97.44 111 ARG A O 1
ATOM 849 N N . TRP A 1 112 ? -0.662 0.787 7.039 1.00 95.94 112 TRP A N 1
ATOM 850 C CA . TRP A 1 112 ? -0.647 -0.503 7.726 1.00 95.94 112 TRP A CA 1
ATOM 851 C C . TRP A 1 112 ? -0.209 -0.390 9.187 1.00 95.94 112 TRP A C 1
ATOM 853 O O . TRP A 1 112 ? -0.899 -0.882 10.087 1.00 95.94 112 TRP A O 1
ATOM 863 N N . ILE A 1 113 ? 0.908 0.297 9.433 1.00 97.00 113 ILE A N 1
ATOM 864 C CA . ILE A 1 113 ? 1.435 0.519 10.784 1.00 97.00 113 ILE A CA 1
ATOM 865 C C . ILE A 1 113 ? 0.449 1.363 11.601 1.00 97.00 113 ILE A C 1
ATOM 867 O O . ILE A 1 113 ? 0.092 0.989 12.724 1.00 97.00 113 ILE A O 1
ATOM 871 N N . GLY A 1 114 ? -0.040 2.461 11.019 1.00 96.94 114 GLY A N 1
ATOM 872 C CA . GLY A 1 114 ? -0.974 3.387 11.653 1.00 96.94 114 GLY A CA 1
ATOM 873 C C . GLY A 1 114 ? -2.279 2.713 12.071 1.00 96.94 114 GLY A C 1
ATOM 874 O O . GLY A 1 114 ? -2.676 2.798 13.235 1.00 96.94 114 GLY A O 1
ATOM 875 N N . TYR A 1 115 ? -2.918 1.971 11.163 1.00 96.19 115 TYR A N 1
ATOM 876 C CA . TYR A 1 115 ? -4.163 1.263 11.459 1.00 96.19 115 TYR A CA 1
ATOM 877 C C . TYR A 1 115 ? -3.971 0.178 12.509 1.00 96.19 115 TYR A C 1
ATOM 879 O O . TYR A 1 115 ? -4.804 0.033 13.404 1.00 96.19 115 TYR A O 1
ATOM 887 N N . ARG A 1 116 ? -2.859 -0.566 12.463 1.00 93.19 116 ARG A N 1
ATOM 888 C CA . ARG A 1 116 ? -2.558 -1.577 13.482 1.00 93.19 116 ARG A CA 1
ATOM 889 C C . ARG A 1 116 ? -2.399 -0.947 14.867 1.00 93.19 116 ARG A C 1
ATOM 891 O O . ARG A 1 116 ? -2.890 -1.511 15.845 1.00 93.19 116 ARG A O 1
ATOM 898 N N . GLY A 1 117 ? -1.759 0.220 14.949 1.00 93.88 117 GLY A N 1
ATOM 899 C CA . GLY A 1 117 ? -1.640 1.001 16.181 1.00 93.88 117 GLY A CA 1
ATOM 900 C C . GLY A 1 117 ? -2.987 1.525 16.687 1.00 93.88 117 GLY A C 1
ATOM 901 O O . GLY A 1 117 ? -3.330 1.311 17.849 1.00 93.88 117 GLY A O 1
ATOM 902 N N . ALA A 1 118 ? -3.781 2.151 15.816 1.00 93.81 118 ALA A N 1
ATOM 903 C CA . ALA A 1 118 ? -5.088 2.707 16.169 1.00 93.81 118 ALA A CA 1
ATOM 904 C C . ALA A 1 118 ? -6.084 1.620 16.609 1.00 93.81 118 ALA A C 1
ATOM 906 O O . ALA A 1 118 ? -6.757 1.765 17.629 1.00 93.81 118 ALA A O 1
ATOM 907 N N . ARG A 1 119 ? -6.116 0.475 15.916 1.00 90.62 119 ARG A N 1
ATOM 908 C CA . ARG A 1 119 ? -6.998 -0.652 16.265 1.00 90.62 119 ARG A CA 1
ATOM 909 C C . ARG A 1 119 ? -6.689 -1.260 17.629 1.00 90.62 119 ARG A C 1
ATOM 911 O O . ARG A 1 119 ? -7.616 -1.641 18.333 1.00 90.62 119 ARG A O 1
ATOM 918 N N . ARG A 1 120 ? -5.413 -1.316 18.031 1.00 89.50 120 ARG A N 1
ATOM 919 C CA . ARG A 1 120 ? -5.021 -1.774 19.378 1.00 89.50 120 ARG A CA 1
ATOM 920 C C . ARG A 1 120 ? -5.578 -0.884 20.492 1.00 89.50 120 ARG A C 1
ATOM 922 O O . ARG A 1 120 ? -5.799 -1.377 21.588 1.00 89.50 120 ARG A O 1
ATOM 929 N 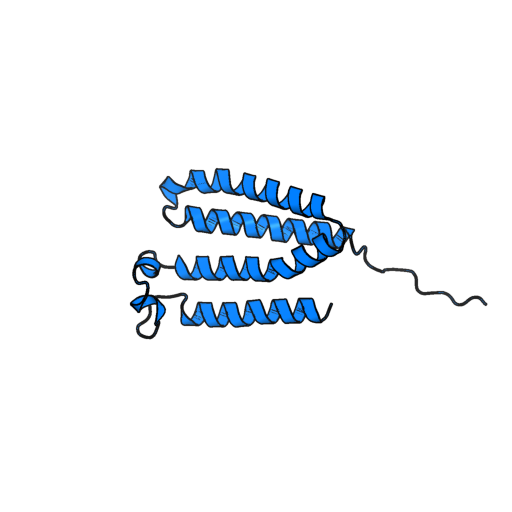N . ARG A 1 121 ? -5.808 0.405 20.219 1.00 88.25 121 ARG A N 1
ATOM 930 C CA . ARG A 1 121 ? -6.427 1.339 21.176 1.00 88.25 121 ARG A CA 1
ATOM 931 C C . ARG A 1 121 ? -7.947 1.192 21.231 1.00 88.25 121 ARG A C 1
ATOM 933 O O . ARG A 1 121 ? -8.525 1.425 22.282 1.00 88.25 121 ARG A O 1
ATOM 940 N N . LEU A 1 122 ? -8.576 0.820 20.112 1.00 85.31 122 LEU A N 1
ATOM 941 C CA . LEU A 1 122 ? -10.028 0.622 20.018 1.00 85.31 122 LEU A CA 1
ATOM 942 C C . LEU A 1 122 ? -10.488 -0.691 20.666 1.00 85.31 122 LEU A C 1
ATOM 944 O O . LEU A 1 122 ? -11.557 -0.744 21.260 1.00 85.31 122 LEU A O 1
ATOM 948 N N . TYR A 1 123 ? -9.661 -1.733 20.582 1.00 82.69 123 TYR A N 1
ATOM 949 C CA . TYR A 1 123 ? -9.882 -3.010 21.254 1.00 82.69 123 TYR A CA 1
ATOM 950 C C . TYR A 1 123 ? -8.731 -3.279 22.230 1.00 82.69 123 TYR A C 1
ATOM 952 O O . TYR A 1 123 ? -7.854 -4.091 21.911 1.00 82.69 123 TYR A O 1
ATOM 960 N N . PRO A 1 124 ? -8.689 -2.602 23.397 1.00 75.75 124 PRO A N 1
ATOM 961 C CA . PRO A 1 124 ? -7.826 -3.040 24.485 1.00 75.75 124 PRO A CA 1
ATOM 962 C C . PRO A 1 124 ? -8.151 -4.509 24.736 1.00 75.75 124 PRO A C 1
ATOM 964 O O . PRO A 1 124 ? -9.329 -4.860 24.815 1.00 75.75 124 PRO A O 1
ATOM 967 N N . SER A 1 125 ? -7.134 -5.373 24.747 1.00 61.78 125 SER A N 1
ATOM 968 C CA . SER A 1 125 ? -7.302 -6.810 24.957 1.00 61.78 125 SER A CA 1
ATOM 969 C C . SER A 1 125 ? -8.331 -7.042 26.060 1.00 61.78 125 SER A C 1
ATOM 971 O O . SER A 1 125 ? -8.165 -6.515 27.157 1.00 61.78 125 SER A O 1
ATOM 973 N N . ALA A 1 126 ? -9.396 -7.786 25.758 1.00 55.09 126 ALA A N 1
ATOM 974 C CA . ALA A 1 126 ? -10.448 -8.162 26.701 1.00 55.09 126 ALA A CA 1
ATOM 975 C C . ALA A 1 126 ? -9.923 -9.171 27.743 1.00 55.09 126 ALA A C 1
ATOM 977 O O . ALA A 1 126 ? -10.485 -10.241 27.943 1.00 55.09 126 ALA A O 1
ATOM 978 N N . SER A 1 127 ? -8.782 -8.870 28.354 1.00 55.62 127 SER A N 1
ATOM 979 C CA . SER A 1 127 ? -8.257 -9.568 29.509 1.00 55.62 127 SER A CA 1
ATOM 980 C C . SER A 1 127 ? -8.947 -9.006 30.748 1.00 55.62 127 SER A C 1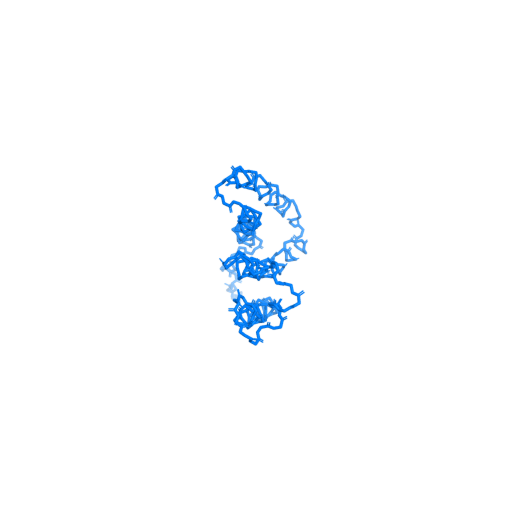
ATOM 982 O O . SER A 1 127 ? -8.788 -7.826 31.059 1.00 55.62 127 SER A O 1
ATOM 984 N N . THR A 1 128 ? -9.652 -9.893 31.453 1.00 54.44 128 THR A N 1
ATOM 985 C CA . THR A 1 128 ? -10.015 -9.765 32.874 1.00 54.44 128 THR A CA 1
ATOM 986 C C . THR A 1 128 ? -11.333 -9.045 33.186 1.00 54.44 128 THR A C 1
ATOM 988 O O . THR A 1 128 ? -11.378 -8.090 33.956 1.00 54.44 128 THR A O 1
ATOM 991 N N . THR A 1 129 ? -12.451 -9.546 32.656 1.00 53.66 129 THR A N 1
ATOM 992 C CA . THR A 1 129 ? -13.755 -9.441 33.351 1.00 53.66 129 THR A CA 1
ATOM 993 C C . THR A 1 129 ? -14.623 -10.685 33.095 1.00 53.66 129 THR A C 1
ATOM 995 O O . THR A 1 129 ? -15.803 -10.590 32.791 1.00 53.66 129 THR A O 1
ATOM 998 N N . GLU A 1 130 ? -14.036 -11.880 33.204 1.00 57.47 130 GLU A N 1
ATOM 999 C CA . GLU A 1 130 ? -14.754 -13.018 33.801 1.00 57.47 130 GLU A CA 1
ATOM 1000 C C . GLU A 1 130 ? -14.658 -12.750 35.313 1.00 57.47 130 GLU A C 1
ATOM 1002 O O . GLU A 1 130 ? -13.580 -12.789 35.889 1.00 57.47 130 GLU A O 1
ATOM 1007 N N . GLY A 1 131 ? -15.682 -12.221 35.974 1.00 58.03 131 GLY A N 1
ATOM 1008 C CA . GLY A 1 131 ? -16.953 -12.908 36.129 1.00 58.03 131 GLY A CA 1
ATOM 1009 C C . GLY A 1 131 ? -16.849 -13.932 37.260 1.00 58.03 131 GLY A C 1
ATOM 1010 O O . GLY A 1 131 ? -17.204 -15.086 37.062 1.00 58.03 131 GLY A O 1
ATOM 1011 N N . SER A 1 132 ? -16.330 -13.537 38.430 1.00 60.19 132 SER A N 1
ATOM 1012 C CA . SER A 1 132 ? -16.570 -14.308 39.654 1.00 60.19 132 SER A CA 1
ATOM 1013 C C . SER A 1 132 ? -18.079 -14.254 39.925 1.00 60.19 132 SER A C 1
ATOM 1015 O O . SER A 1 132 ? -18.612 -13.143 40.014 1.00 60.19 132 SER A O 1
ATOM 1017 N N . PRO A 1 133 ? -18.789 -15.392 40.014 1.00 65.75 133 PRO A N 1
ATOM 1018 C CA . PRO A 1 133 ? -20.196 -15.386 40.388 1.00 65.75 133 PRO A CA 1
ATOM 1019 C C . PRO A 1 133 ? -20.352 -14.764 41.786 1.00 65.75 133 PRO A C 1
ATOM 1021 O O . PRO A 1 133 ? -19.483 -14.996 42.634 1.00 65.75 133 PRO A O 1
ATOM 1024 N N . PRO A 1 134 ? -21.415 -13.984 42.053 1.00 68.38 134 PRO A N 1
ATOM 1025 C CA . PRO A 1 134 ? -21.766 -13.637 43.424 1.00 68.38 134 PRO A CA 1
ATOM 1026 C C . PRO A 1 134 ? -22.079 -14.930 44.193 1.00 68.38 134 PRO A C 1
ATOM 1028 O O . PRO A 1 134 ? -22.820 -15.778 43.692 1.00 68.38 134 PRO A O 1
ATOM 1031 N N . ALA A 1 135 ? -21.437 -15.077 45.354 1.00 73.75 135 ALA A N 1
ATOM 1032 C CA . ALA A 1 135 ? -21.630 -16.182 46.292 1.00 73.75 135 ALA A CA 1
ATOM 1033 C C . ALA A 1 135 ? -23.010 -16.137 46.961 1.00 73.75 135 ALA A C 1
ATOM 1035 O O . ALA A 1 135 ? -23.542 -15.014 47.130 1.00 73.75 135 ALA A O 1
#

Foldseek 3Di:
DVVLVVQLCVLVVVLVVCCVQAQADDDPRVCCVVPVVCHPDPRNSSLLSVLVSLVSNLVVLVVVCVVLVNVVLVVVLQVVLLVQLVVLCVCCVPCPPVSVSVSSSSSSVSSVVSSVVSVCVVCVDPPDPPDDDDD

Sequence (135 aa):
MRLARVSRLTVIGSGVLFLAWTGFDWAGNPMAWLVPEAYSVAGLTALTIFTFVIFGMLFSDESQLIGGGRELDVFKIYLVGALVQIPIAFTAPVTESYALILSVLGFGVVRWIGYRGARRRLYPSASTTEGSPPA

Secondary structure (DSSP, 8-state):
-HHHHHHHHHHHHHHHHHHHHHSS--TT-HHHHH-GGGGSSTTHHHHHHHHHHHHHHHHHHHHHHHHTT-HHHHHHHHHHHHHHHHHHHTTHHHHTTHHHHHHHHHHHHHHHHHHHHHHHHHS----S---PPP-

Radius of gyration: 19.61 Å; chains: 1; bounding box: 39×30×72 Å

pLDDT: mean 91.08, std 10.1, range [53.66, 98.25]